Protein AF-A0A2K3LHP4-F1 (afdb_monomer)

Foldseek 3Di:
DDDDPPPPPQQPVLVVPDDCVVPPPDDSVLSSLVVVLVCLCPDPPPVSRDDVVVSVCSNCVVVVVVVVVVVPD

Nearest PDB structures (foldseek):
  8s79-assembly2_B  TM=9.684E-01  e=3.249E-01  Lotus japonicus
  9gb9-assembly4_D  TM=9.647E-01  e=6.631E-01  Lotus japonicus
  8s79-assembly1_A  TM=9.599E-01  e=6.248E-01  Lotus japonicus
  9gb9-assembly2_B  TM=9.602E-01  e=7.037E-01  Lotus japonicus
  9gb9-assembly3_C  TM=9.594E-01  e=8.411E-01  Lotus japonicus

Sequence (73 aa):
REKRRKGLEVGYWVEQIVDPNLGSNYDVKRMETLANVAL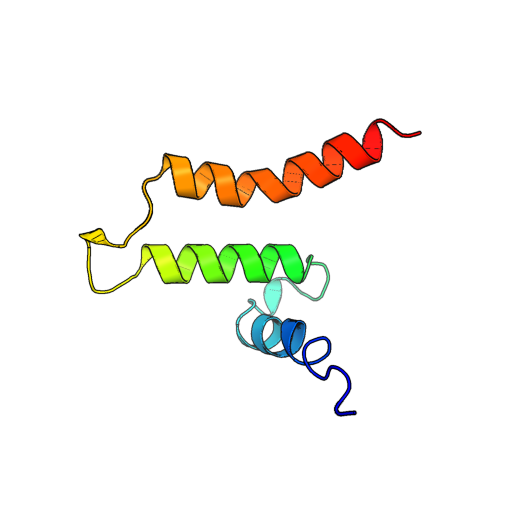DCVAEEKDVRPTMSQVVERLLTHEHMIIDGLLNE

Radius of gyration: 15.35 Å; Cα contacts (8 Å, |Δi|>4): 24; chains: 1; bounding box: 36×38×35 Å

Secondary structure (DSSP, 8-state):
-----TTTSTTHHHHHHS-GGGTT-S-HHHHHHHHHHHHHHT-SSGGGSPPHHHHHHHHHHHHHHHHHHHTT-

Mean predicted aligned error: 10.28 Å

Structure (mmCIF, N/CA/C/O backbone):
data_AF-A0A2K3LHP4-F1
#
_entry.id   AF-A0A2K3LHP4-F1
#
loop_
_atom_site.group_PDB
_atom_site.id
_atom_site.type_symbol
_atom_site.label_atom_id
_atom_site.label_alt_id
_atom_site.label_comp_id
_atom_site.label_asym_id
_atom_site.label_entity_id
_atom_site.label_seq_id
_atom_site.pdbx_PDB_ins_code
_atom_site.Cartn_x
_atom_site.Cartn_y
_atom_site.Cartn_z
_atom_site.occupancy
_atom_site.B_iso_or_equiv
_atom_site.auth_seq_id
_atom_site.auth_comp_id
_atom_site.auth_asym_id
_atom_site.auth_atom_id
_atom_site.pdbx_PDB_model_num
ATOM 1 N N . ARG A 1 1 ? 21.453 -26.745 3.403 1.00 47.34 1 ARG A N 1
ATOM 2 C CA . ARG A 1 1 ? 21.684 -25.564 2.530 1.00 47.34 1 ARG A CA 1
ATOM 3 C C . ARG A 1 1 ? 20.517 -25.469 1.544 1.00 47.34 1 ARG A C 1
ATOM 5 O O . ARG A 1 1 ? 20.678 -25.849 0.396 1.00 47.34 1 ARG A O 1
ATOM 12 N N . GLU A 1 2 ? 19.354 -24.993 1.984 1.00 49.81 2 GLU A N 1
ATOM 13 C CA . GLU A 1 2 ? 18.217 -24.704 1.098 1.00 49.81 2 GLU A CA 1
ATOM 14 C C . GLU A 1 2 ? 18.251 -23.216 0.758 1.00 49.81 2 GLU A C 1
ATOM 16 O O . GLU A 1 2 ? 17.968 -22.348 1.583 1.00 49.81 2 GLU A O 1
ATOM 21 N N . LYS A 1 3 ? 18.759 -22.909 -0.437 1.00 55.78 3 LYS A N 1
ATOM 22 C CA . LYS A 1 3 ? 18.924 -21.541 -0.918 1.00 55.78 3 LYS A CA 1
ATOM 23 C C . LYS A 1 3 ? 17.632 -21.084 -1.601 1.00 55.78 3 LYS A C 1
ATOM 25 O O . LYS A 1 3 ? 17.260 -21.617 -2.635 1.00 55.78 3 LYS A O 1
ATOM 30 N N . ARG A 1 4 ? 17.015 -20.061 -1.003 1.00 55.75 4 ARG A N 1
ATOM 31 C CA . ARG A 1 4 ? 16.231 -18.968 -1.613 1.00 55.75 4 ARG A CA 1
ATOM 32 C C . ARG A 1 4 ? 15.414 -19.312 -2.874 1.00 55.75 4 ARG A C 1
ATOM 34 O O . ARG A 1 4 ? 15.883 -19.108 -3.987 1.00 55.75 4 ARG A O 1
ATOM 41 N N . ARG A 1 5 ? 14.140 -19.670 -2.682 1.00 55.09 5 ARG A N 1
ATOM 42 C CA . ARG A 1 5 ? 13.095 -19.657 -3.730 1.00 55.09 5 ARG A CA 1
ATOM 43 C C . ARG A 1 5 ? 12.145 -18.449 -3.680 1.00 55.09 5 ARG A C 1
ATOM 45 O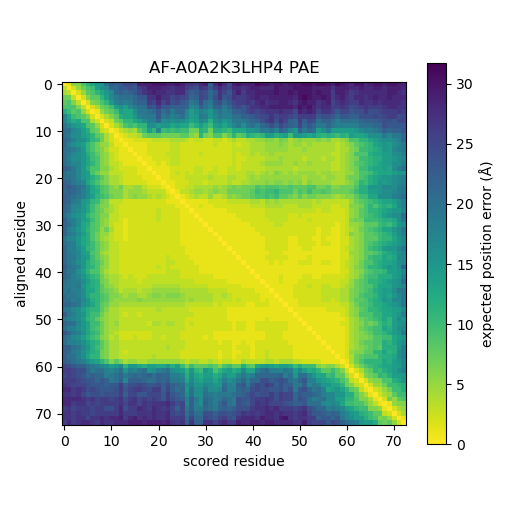 O . ARG A 1 5 ? 11.241 -18.364 -4.491 1.00 55.09 5 ARG A O 1
ATOM 52 N N . LYS A 1 6 ? 12.363 -17.477 -2.788 1.00 52.53 6 LYS A N 1
ATOM 53 C CA . LYS A 1 6 ? 11.437 -16.338 -2.616 1.00 52.53 6 LYS A CA 1
ATOM 54 C C . LYS A 1 6 ? 11.452 -15.293 -3.746 1.00 52.53 6 LYS A C 1
ATOM 56 O O . LYS A 1 6 ? 10.621 -14.405 -3.728 1.00 52.53 6 LYS A O 1
ATOM 61 N N . GLY A 1 7 ? 12.384 -15.357 -4.701 1.00 48.53 7 GLY A N 1
ATOM 62 C CA . GLY A 1 7 ? 12.522 -14.321 -5.740 1.00 48.53 7 GLY A CA 1
ATOM 63 C C . GLY A 1 7 ? 11.664 -14.517 -6.995 1.00 48.53 7 GLY A C 1
ATOM 64 O O . GLY A 1 7 ? 11.434 -13.551 -7.708 1.00 48.53 7 GLY A O 1
ATOM 65 N N . LEU A 1 8 ? 11.206 -15.743 -7.275 1.00 52.06 8 LEU A N 1
ATOM 66 C CA . LEU A 1 8 ? 10.459 -16.073 -8.501 1.00 52.06 8 LEU A CA 1
ATOM 67 C C . LEU A 1 8 ? 8.935 -15.980 -8.327 1.00 52.06 8 LEU A C 1
ATOM 69 O O . LEU A 1 8 ? 8.232 -15.753 -9.301 1.00 52.06 8 LEU A O 1
ATOM 73 N N . GLU A 1 9 ? 8.423 -16.115 -7.101 1.00 55.62 9 GLU A N 1
ATOM 74 C CA . GLU A 1 9 ? 6.974 -16.076 -6.834 1.00 55.62 9 GLU A CA 1
ATOM 75 C C . GLU A 1 9 ? 6.418 -14.659 -6.642 1.00 55.62 9 GLU A C 1
ATOM 77 O O . GLU A 1 9 ? 5.218 -14.451 -6.783 1.00 55.62 9 GLU A O 1
ATOM 82 N N . VAL A 1 10 ? 7.278 -13.675 -6.357 1.00 56.06 10 VAL A N 1
ATOM 83 C CA . VAL A 1 10 ? 6.859 -12.312 -5.984 1.00 56.06 10 VAL A CA 1
ATOM 84 C C . VAL A 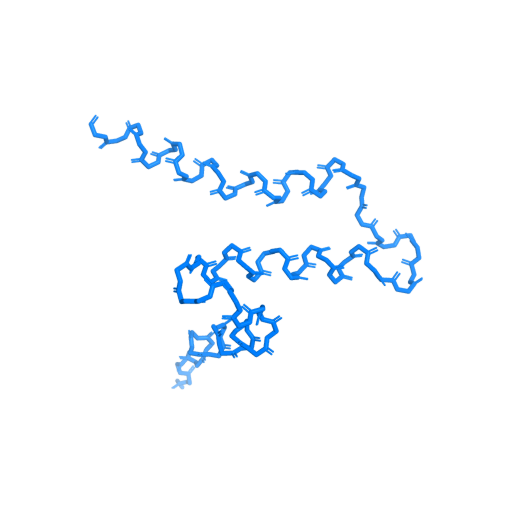1 10 ? 6.177 -11.561 -7.137 1.00 56.06 10 VAL A C 1
ATOM 86 O O . VAL A 1 10 ? 5.280 -10.769 -6.887 1.00 56.06 10 VAL A O 1
ATOM 89 N N . GLY A 1 11 ? 6.526 -11.839 -8.399 1.00 63.69 11 GLY A N 1
ATOM 90 C CA . GLY A 1 11 ? 5.894 -11.175 -9.551 1.00 63.69 11 GLY A CA 1
ATOM 91 C C . GLY A 1 11 ? 4.648 -11.873 -10.103 1.00 63.69 11 GLY A C 1
ATOM 92 O O . GLY A 1 11 ? 3.763 -11.216 -10.644 1.00 63.69 11 GLY A O 1
ATOM 93 N N . TYR A 1 12 ? 4.544 -13.196 -9.935 1.00 75.88 12 TYR A N 1
ATOM 94 C CA . TYR A 1 12 ? 3.524 -13.998 -10.620 1.00 75.88 12 TYR A CA 1
ATOM 95 C C . TYR A 1 12 ? 2.094 -13.723 -10.133 1.00 75.88 12 TYR A C 1
ATOM 97 O O . TYR A 1 12 ? 1.137 -13.838 -10.893 1.00 75.88 12 TYR A O 1
ATOM 105 N N . TRP A 1 13 ? 1.917 -13.373 -8.859 1.00 88.62 13 TRP A N 1
ATOM 106 C CA . TRP A 1 13 ? 0.586 -13.071 -8.325 1.00 88.62 13 TRP A CA 1
ATOM 107 C C . TRP A 1 13 ? 0.108 -11.668 -8.715 1.00 88.62 13 TRP A C 1
ATOM 109 O O . TRP A 1 13 ? -1.085 -11.473 -8.920 1.00 88.62 13 TRP A O 1
ATOM 119 N N . VAL A 1 14 ? 1.030 -10.713 -8.873 1.00 90.25 14 VAL A N 1
ATOM 120 C CA . VAL A 1 14 ? 0.714 -9.352 -9.323 1.00 90.25 14 VAL A CA 1
ATOM 121 C C . VAL A 1 14 ? 0.126 -9.398 -10.733 1.00 90.25 14 VAL A C 1
ATOM 123 O O . VAL A 1 14 ? -0.930 -8.827 -10.976 1.00 90.25 14 VAL A O 1
ATOM 126 N N . GLU A 1 15 ? 0.743 -10.157 -11.640 1.00 88.88 15 GLU A N 1
ATOM 127 C CA . GLU A 1 15 ? 0.242 -10.362 -13.009 1.00 88.88 15 GLU A CA 1
ATOM 128 C C . GLU A 1 15 ? -1.174 -10.963 -13.065 1.00 88.88 15 GLU A C 1
ATOM 130 O O . GLU A 1 15 ? -1.904 -10.714 -14.019 1.00 88.88 15 GLU A O 1
ATOM 135 N N . GLN A 1 16 ? -1.590 -11.725 -12.048 1.00 91.31 16 GLN A N 1
ATOM 136 C CA . GLN A 1 16 ? -2.930 -12.322 -11.993 1.00 91.31 16 GLN A CA 1
ATOM 137 C C . GLN A 1 16 ? -4.027 -11.339 -11.572 1.00 91.31 16 GLN A C 1
ATOM 139 O O . GLN A 1 16 ? -5.201 -11.609 -11.819 1.00 91.31 16 GLN A O 1
ATOM 144 N N . ILE A 1 17 ? -3.667 -10.234 -10.913 1.00 91.81 17 ILE A N 1
ATOM 145 C CA . ILE A 1 17 ? -4.630 -9.260 -10.375 1.00 91.81 17 ILE A CA 1
ATOM 146 C C . ILE A 1 17 ? -4.609 -7.918 -11.108 1.00 91.81 17 ILE A C 1
ATOM 148 O O . ILE A 1 17 ? -5.538 -7.127 -10.955 1.00 91.81 17 ILE A O 1
ATOM 152 N N . VAL A 1 18 ? -3.551 -7.636 -11.873 1.00 91.19 18 VAL A N 1
ATOM 153 C CA . VAL A 1 18 ? -3.429 -6.404 -12.657 1.00 91.19 18 VAL A CA 1
ATOM 154 C C . VAL A 1 18 ? -4.442 -6.417 -13.802 1.00 91.19 18 VAL A C 1
ATOM 156 O O . VAL A 1 18 ? -4.645 -7.436 -14.459 1.00 91.19 18 VAL A O 1
ATOM 159 N N . ASP A 1 19 ? -5.065 -5.264 -14.055 1.00 92.56 19 ASP A N 1
ATOM 160 C CA . ASP A 1 19 ? -5.957 -5.080 -15.199 1.00 92.56 19 ASP A CA 1
ATOM 161 C C . ASP A 1 19 ? -5.203 -5.376 -16.514 1.00 92.56 19 ASP A C 1
ATOM 163 O O . ASP A 1 19 ? -4.206 -4.705 -16.802 1.00 92.56 19 ASP A O 1
ATOM 167 N N . PRO A 1 20 ? -5.675 -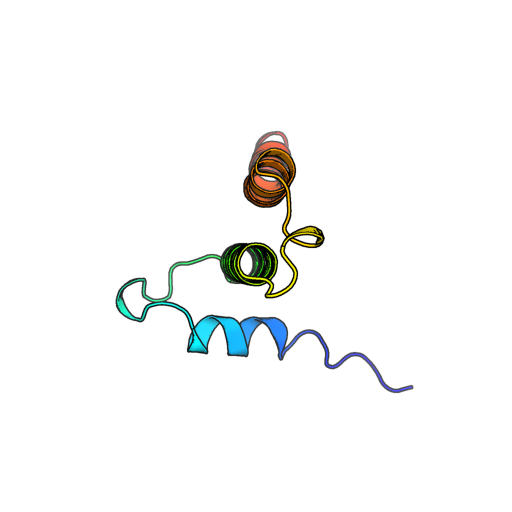6.321 -17.351 1.00 90.56 20 PRO A N 1
ATOM 168 C CA . PRO A 1 20 ? -5.056 -6.625 -18.641 1.00 90.56 20 PRO A CA 1
ATOM 169 C C . PRO A 1 20 ? -4.903 -5.409 -19.568 1.00 90.56 20 PRO A C 1
ATOM 171 O O . PRO A 1 20 ? -4.000 -5.383 -20.406 1.00 90.56 20 PRO A O 1
ATOM 174 N N . ASN A 1 21 ? -5.749 -4.385 -19.419 1.00 93.12 21 ASN A N 1
ATOM 175 C CA . ASN A 1 21 ? -5.678 -3.152 -20.204 1.00 93.12 21 ASN A CA 1
ATOM 176 C C . ASN A 1 21 ? -4.468 -2.275 -19.847 1.00 93.12 21 ASN A C 1
ATOM 178 O O . ASN A 1 21 ? -4.106 -1.402 -20.634 1.00 93.12 21 ASN A O 1
ATOM 182 N N . LEU A 1 22 ? -3.821 -2.504 -18.696 1.00 88.94 22 LEU A N 1
ATOM 183 C CA . LEU A 1 22 ? -2.573 -1.831 -18.323 1.00 88.94 22 LEU A CA 1
ATOM 184 C C . LEU A 1 22 ? -1.383 -2.313 -19.177 1.00 88.94 22 LEU A C 1
ATOM 186 O O . LEU A 1 22 ? -0.339 -1.659 -19.230 1.00 88.94 22 LEU A O 1
ATOM 190 N N . GLY A 1 23 ? -1.542 -3.444 -19.873 1.00 87.12 23 GLY A N 1
ATOM 191 C CA . GLY A 1 23 ? -0.481 -4.089 -20.636 1.00 87.12 23 GLY A CA 1
ATOM 192 C C . GLY A 1 23 ? 0.656 -4.564 -19.730 1.00 87.12 23 GLY A C 1
ATOM 193 O O . GLY A 1 23 ? 0.461 -4.834 -18.551 1.00 87.12 23 GLY A O 1
ATOM 194 N N . SER A 1 24 ? 1.867 -4.663 -20.280 1.00 84.25 24 SER A N 1
ATOM 195 C CA . SER A 1 24 ? 3.055 -5.128 -19.547 1.00 84.25 24 SER A CA 1
ATOM 196 C C . SER A 1 24 ? 3.976 -3.997 -19.072 1.00 84.25 24 SER A C 1
ATOM 198 O O . SER A 1 24 ? 5.070 -4.267 -18.582 1.00 84.25 24 SER A O 1
ATOM 200 N N . ASN A 1 25 ? 3.588 -2.730 -19.260 1.00 86.25 25 ASN A N 1
ATOM 201 C CA . ASN A 1 25 ? 4.432 -1.570 -18.957 1.00 86.25 25 ASN A CA 1
ATOM 202 C C . ASN A 1 25 ? 4.105 -0.980 -17.580 1.00 86.25 25 ASN A C 1
ATOM 204 O O . ASN A 1 25 ? 3.690 0.173 -17.460 1.00 86.25 25 ASN A O 1
ATOM 208 N N . TYR A 1 26 ? 4.278 -1.787 -16.538 1.00 88.44 26 TYR A N 1
ATOM 209 C CA . TYR A 1 26 ? 4.168 -1.350 -15.152 1.00 88.44 26 TYR A CA 1
ATOM 210 C C . TYR A 1 26 ? 5.315 -1.920 -14.319 1.00 88.44 26 TYR A C 1
ATOM 212 O O . TYR A 1 26 ? 5.866 -2.981 -14.611 1.00 88.44 26 TYR A O 1
ATOM 220 N N . ASP A 1 27 ? 5.674 -1.210 -13.254 1.00 88.94 27 ASP A N 1
ATOM 221 C CA . ASP A 1 27 ? 6.649 -1.707 -12.292 1.00 88.94 27 ASP A CA 1
ATOM 222 C C . ASP A 1 27 ? 5.959 -2.700 -11.347 1.00 88.94 27 ASP A C 1
ATOM 224 O O . ASP A 1 27 ? 5.090 -2.333 -10.552 1.00 88.94 27 ASP A O 1
ATOM 228 N N . VAL A 1 28 ? 6.352 -3.971 -11.441 1.00 88.94 28 VAL A N 1
ATOM 229 C CA . VAL A 1 28 ? 5.789 -5.071 -10.645 1.00 88.94 28 VAL A CA 1
ATOM 230 C C . VAL A 1 28 ? 5.910 -4.813 -9.139 1.00 88.94 28 VAL A C 1
ATOM 232 O O . VAL A 1 28 ? 4.978 -5.122 -8.401 1.00 88.94 28 VAL A O 1
ATOM 235 N N . LYS A 1 29 ? 6.999 -4.193 -8.667 1.00 87.06 29 LYS A N 1
ATOM 236 C CA . LYS A 1 29 ? 7.198 -3.883 -7.240 1.00 87.06 29 LYS A CA 1
ATOM 237 C C . LYS A 1 29 ? 6.295 -2.743 -6.778 1.00 87.06 29 LYS A C 1
ATOM 239 O O . LYS A 1 29 ? 5.792 -2.761 -5.653 1.00 87.06 29 LYS A O 1
ATOM 244 N N . ARG A 1 30 ? 6.063 -1.750 -7.642 1.00 89.25 30 ARG A N 1
ATOM 245 C CA . ARG A 1 30 ? 5.092 -0.681 -7.360 1.00 89.25 30 ARG A CA 1
ATOM 246 C C . ARG A 1 30 ? 3.672 -1.233 -7.301 1.00 89.25 30 ARG A C 1
ATOM 248 O O . ARG A 1 30 ? 2.934 -0.881 -6.387 1.00 89.25 30 ARG A O 1
ATOM 255 N N . MET A 1 31 ? 3.315 -2.137 -8.212 1.00 91.62 31 MET A N 1
ATOM 256 C CA . MET A 1 31 ? 2.004 -2.794 -8.204 1.00 91.62 31 MET A CA 1
ATOM 257 C C . MET A 1 31 ? 1.816 -3.712 -6.992 1.00 91.62 31 MET A C 1
ATOM 259 O O . MET A 1 31 ? 0.757 -3.689 -6.374 1.00 91.62 31 MET A O 1
ATOM 263 N N . GLU A 1 32 ? 2.850 -4.447 -6.585 1.00 91.12 32 GLU A N 1
ATOM 264 C CA . GLU A 1 32 ? 2.855 -5.202 -5.327 1.00 91.12 32 GLU A CA 1
ATOM 265 C C . GLU A 1 32 ? 2.636 -4.285 -4.116 1.00 91.12 32 GLU A C 1
ATOM 267 O O . GLU A 1 32 ? 1.816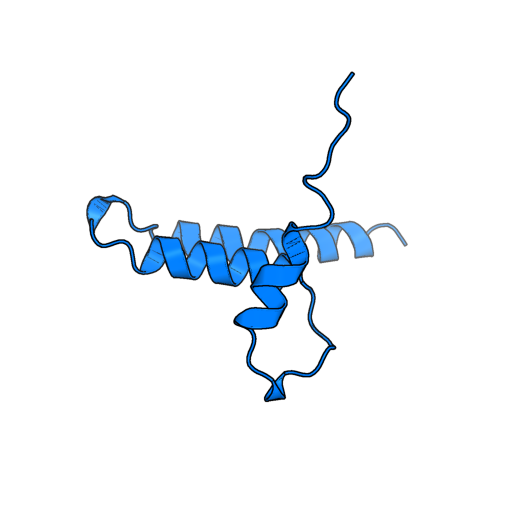 -4.580 -3.248 1.00 91.12 32 GLU A O 1
ATOM 272 N N . THR A 1 33 ? 3.323 -3.143 -4.063 1.00 92.19 33 THR A N 1
ATOM 273 C CA . THR A 1 33 ? 3.134 -2.162 -2.985 1.00 92.19 33 THR A CA 1
ATOM 274 C C . THR A 1 33 ? 1.701 -1.637 -2.956 1.00 92.19 33 THR A C 1
ATOM 276 O O . THR A 1 33 ? 1.089 -1.599 -1.889 1.00 92.19 33 THR A O 1
ATOM 279 N N . LEU A 1 34 ? 1.143 -1.281 -4.117 1.00 94.25 34 LEU A N 1
ATOM 280 C CA . LEU A 1 34 ? -0.246 -0.839 -4.246 1.00 94.25 34 LEU A CA 1
ATOM 281 C C . LEU A 1 34 ? -1.225 -1.907 -3.754 1.00 94.25 34 LEU A C 1
ATOM 283 O O . LEU A 1 34 ? -2.127 -1.594 -2.981 1.00 94.25 34 LEU A O 1
ATOM 287 N N . ALA A 1 35 ? -1.028 -3.161 -4.160 1.00 93.94 35 ALA A N 1
ATOM 288 C CA . ALA A 1 35 ? -1.870 -4.275 -3.748 1.00 93.94 35 ALA A CA 1
ATOM 289 C C . ALA A 1 35 ? -1.794 -4.521 -2.233 1.00 93.94 35 ALA A C 1
ATOM 291 O O . ALA A 1 35 ? -2.830 -4.665 -1.591 1.00 93.94 35 ALA A O 1
ATOM 292 N N . ASN A 1 36 ? -0.599 -4.483 -1.638 1.00 93.81 36 ASN A N 1
ATOM 293 C CA . ASN A 1 36 ? -0.428 -4.618 -0.189 1.00 93.81 36 ASN A CA 1
ATOM 294 C C . ASN A 1 36 ? -1.097 -3.469 0.582 1.00 93.81 36 ASN A C 1
ATOM 296 O O . ASN A 1 36 ? -1.795 -3.706 1.564 1.00 93.81 36 ASN A O 1
ATOM 300 N N . VAL A 1 37 ? -0.943 -2.223 0.121 1.00 96.12 37 VAL A N 1
ATOM 301 C CA . VAL A 1 37 ? -1.630 -1.067 0.718 1.00 96.12 37 VAL A CA 1
ATOM 302 C C . VAL A 1 37 ? -3.148 -1.214 0.596 1.00 96.12 37 VAL A C 1
ATOM 304 O O . VAL A 1 37 ? -3.861 -0.953 1.562 1.00 96.12 37 VAL A O 1
ATOM 307 N N . ALA A 1 38 ? -3.652 -1.659 -0.557 1.00 96.81 38 ALA A N 1
ATO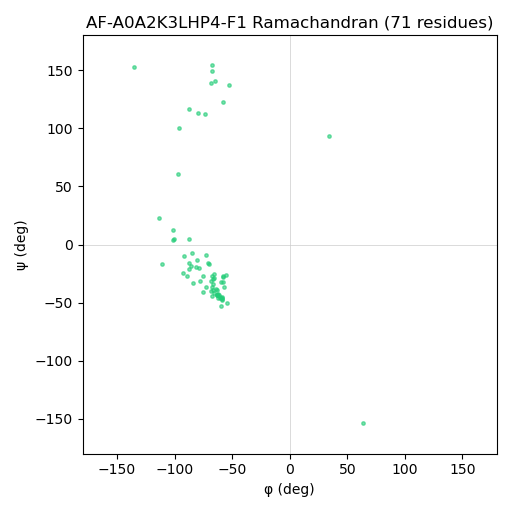M 308 C CA . ALA A 1 38 ? -5.077 -1.891 -0.760 1.00 96.81 38 ALA A CA 1
ATOM 309 C C . ALA A 1 38 ? -5.622 -2.969 0.189 1.00 96.81 38 ALA A C 1
ATOM 311 O O . ALA A 1 38 ? -6.671 -2.747 0.790 1.00 96.81 38 ALA A O 1
ATOM 312 N N . LEU A 1 39 ? -4.897 -4.083 0.367 1.00 96.12 39 LEU A N 1
ATOM 313 C CA . LEU A 1 39 ? -5.249 -5.156 1.305 1.00 96.12 39 LEU A CA 1
ATOM 314 C C . LEU A 1 39 ? -5.349 -4.644 2.747 1.00 96.12 39 LEU A C 1
ATOM 316 O O . LEU A 1 39 ? -6.353 -4.893 3.412 1.00 96.12 39 LEU A O 1
ATOM 320 N N . ASP A 1 40 ? -4.363 -3.871 3.205 1.00 97.75 40 ASP A N 1
ATOM 321 C CA . ASP A 1 40 ? -4.370 -3.285 4.550 1.00 97.75 40 ASP A CA 1
ATOM 322 C C . ASP A 1 40 ? -5.532 -2.288 4.739 1.00 97.75 40 ASP A C 1
ATOM 324 O O . ASP A 1 40 ? -6.167 -2.246 5.794 1.00 97.75 40 ASP A O 1
ATOM 328 N N . CYS A 1 41 ? -5.857 -1.497 3.711 1.00 98.38 41 CYS A N 1
ATOM 329 C CA . CYS A 1 41 ? -6.964 -0.534 3.741 1.00 98.38 41 CYS A CA 1
ATOM 330 C C . CYS A 1 41 ? -8.348 -1.191 3.856 1.00 98.38 41 CYS A C 1
ATOM 332 O O . CYS A 1 41 ? -9.269 -0.577 4.401 1.00 98.38 41 CYS A O 1
ATOM 334 N N . VAL A 1 42 ? -8.509 -2.415 3.345 1.00 97.62 42 VAL A N 1
ATOM 335 C CA . VAL A 1 42 ? -9.784 -3.154 3.363 1.00 97.62 42 VAL A CA 1
ATOM 336 C C . VAL A 1 42 ? -9.844 -4.227 4.449 1.00 97.62 42 VAL A C 1
ATOM 338 O O . VAL A 1 42 ? -10.759 -5.048 4.436 1.00 97.62 42 VAL A O 1
ATOM 341 N N . ALA A 1 43 ? -8.909 -4.219 5.404 1.00 98.00 43 ALA A N 1
ATOM 342 C CA . ALA A 1 43 ? -8.925 -5.146 6.527 1.00 98.00 43 ALA A CA 1
ATOM 343 C C . ALA A 1 43 ? -10.277 -5.119 7.269 1.00 98.00 43 ALA A C 1
ATOM 345 O O . ALA A 1 43 ? -10.851 -4.051 7.519 1.00 98.00 43 ALA A O 1
ATOM 346 N N . GLU A 1 44 ? -10.783 -6.300 7.631 1.00 97.75 44 GLU A N 1
ATOM 347 C CA . GLU A 1 44 ? -12.071 -6.455 8.323 1.00 97.75 44 GLU A CA 1
ATOM 348 C C . GLU A 1 44 ? -12.076 -5.682 9.650 1.00 97.75 44 GLU A C 1
ATOM 350 O O . GLU A 1 44 ? -12.980 -4.895 9.936 1.00 97.75 44 GLU A O 1
ATOM 355 N N . GLU A 1 45 ? -11.005 -5.836 10.429 1.00 97.94 45 GLU A N 1
ATOM 356 C CA . GLU A 1 45 ? -10.807 -5.096 11.666 1.00 97.94 45 GLU A CA 1
ATOM 357 C C . GLU A 1 45 ? -10.443 -3.636 11.356 1.00 97.94 45 GLU A C 1
ATOM 359 O O . GLU A 1 45 ? -9.386 -3.320 10.815 1.00 97.94 45 GLU A O 1
ATOM 364 N N . LYS A 1 46 ? -11.343 -2.709 11.696 1.00 96.38 46 LYS A N 1
ATOM 365 C CA . LYS A 1 46 ? -11.171 -1.280 11.385 1.00 96.38 46 LYS A CA 1
ATOM 366 C C . LYS A 1 46 ? -9.905 -0.676 12.004 1.00 96.38 46 LYS A C 1
ATOM 368 O O . LYS A 1 46 ? -9.327 0.234 11.423 1.00 96.38 46 LYS A O 1
ATOM 373 N N . ASP A 1 47 ? -9.509 -1.170 13.176 1.00 96.94 47 ASP A N 1
ATOM 374 C CA . ASP A 1 47 ? -8.461 -0.563 13.996 1.00 96.94 47 ASP A CA 1
ATOM 375 C C . ASP A 1 47 ? -7.054 -0.945 13.507 1.00 96.94 47 ASP A C 1
ATOM 377 O O . ASP A 1 47 ? -6.083 -0.285 13.873 1.00 96.94 47 ASP A O 1
ATOM 381 N N . VAL A 1 48 ? -6.938 -1.956 12.631 1.00 97.00 48 VAL A N 1
ATOM 382 C CA . VAL A 1 48 ? -5.666 -2.314 11.975 1.00 97.00 48 VAL A CA 1
ATOM 383 C C . VAL A 1 48 ? -5.463 -1.611 10.633 1.00 97.00 48 VAL A C 1
ATOM 385 O O . VAL A 1 48 ? -4.369 -1.673 10.071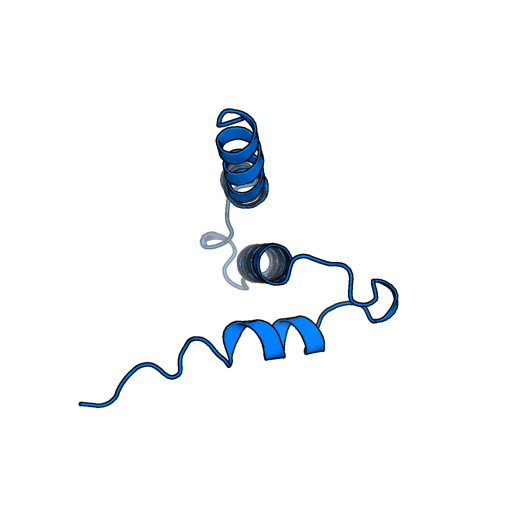 1.00 97.00 48 VAL A O 1
ATOM 388 N N . ARG A 1 49 ? -6.494 -0.935 10.107 1.00 98.44 49 ARG A N 1
ATOM 389 C CA . ARG A 1 49 ? -6.384 -0.190 8.849 1.00 98.44 49 ARG A CA 1
ATOM 390 C C . ARG A 1 49 ? -5.392 0.964 9.016 1.00 98.44 49 ARG A C 1
ATOM 392 O O . ARG A 1 49 ? -5.402 1.641 10.047 1.00 98.44 49 ARG A O 1
ATOM 399 N N . PRO A 1 50 ? -4.556 1.239 8.007 1.00 98.19 50 PRO A N 1
ATOM 400 C CA . PRO A 1 50 ? -3.612 2.338 8.077 1.00 98.19 50 PRO A CA 1
ATOM 401 C C . PRO A 1 50 ? -4.342 3.684 8.082 1.00 98.19 50 PRO A C 1
ATOM 403 O O . PRO A 1 50 ? -5.388 3.868 7.458 1.00 98.19 50 PRO A O 1
ATOM 406 N N . THR A 1 51 ? -3.741 4.668 8.744 1.00 98.19 51 THR A N 1
ATOM 407 C CA . THR A 1 51 ? -4.144 6.068 8.580 1.00 98.19 51 THR A CA 1
ATOM 408 C C . THR A 1 51 ? -3.795 6.554 7.173 1.00 98.19 51 THR A C 1
ATOM 410 O O . THR A 1 51 ? -2.834 6.083 6.564 1.00 98.19 51 THR A O 1
ATOM 413 N N . MET A 1 52 ? -4.511 7.562 6.666 1.00 97.50 52 MET A N 1
ATOM 414 C CA . MET A 1 52 ? -4.206 8.131 5.346 1.00 97.50 52 MET A CA 1
ATOM 415 C C . MET A 1 52 ? -2.770 8.663 5.235 1.00 97.50 52 MET A C 1
ATOM 417 O O . MET A 1 52 ? -2.170 8.555 4.171 1.00 97.50 52 MET A O 1
ATOM 421 N N . SER A 1 53 ? -2.184 9.169 6.325 1.00 97.19 53 SER A N 1
ATOM 422 C CA . SER A 1 53 ? -0.775 9.582 6.341 1.00 97.19 53 SER A CA 1
ATOM 423 C C . SER A 1 53 ? 0.173 8.407 6.087 1.00 97.19 53 SER A C 1
ATOM 425 O O . SER A 1 53 ? 1.084 8.528 5.276 1.00 97.19 53 SER A O 1
ATOM 427 N N . GLN A 1 54 ? -0.079 7.252 6.713 1.00 95.94 54 GLN A N 1
A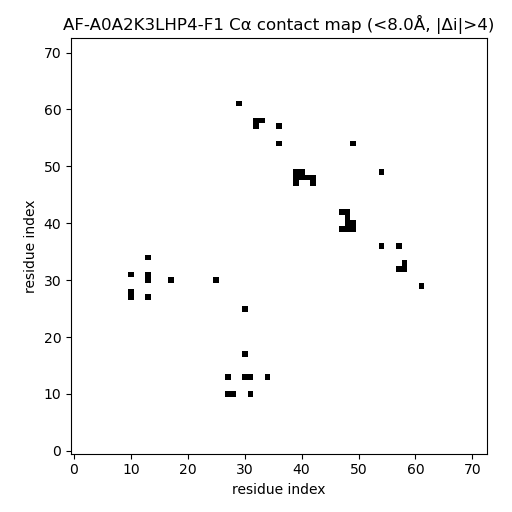TOM 428 C CA . GLN A 1 54 ? 0.703 6.030 6.485 1.00 95.94 54 GLN A CA 1
ATOM 429 C C . GLN A 1 54 ? 0.492 5.470 5.074 1.00 95.94 54 GLN A C 1
ATOM 431 O O . GLN A 1 54 ? 1.431 4.957 4.472 1.00 95.94 54 GLN A O 1
ATOM 436 N N . VAL A 1 55 ? -0.727 5.569 4.531 1.00 95.94 55 VAL A N 1
ATOM 437 C CA . VAL A 1 55 ? -1.014 5.197 3.136 1.00 95.94 55 VAL A CA 1
ATOM 438 C C . VAL A 1 55 ? -0.161 6.037 2.187 1.00 95.94 55 VAL A C 1
ATOM 440 O O . VAL A 1 55 ? 0.570 5.482 1.371 1.00 95.94 55 VAL A O 1
ATOM 443 N N . VAL A 1 56 ? -0.203 7.364 2.323 1.00 94.81 56 VAL A N 1
ATOM 444 C CA . VAL A 1 56 ? 0.564 8.289 1.476 1.00 94.81 56 VAL A CA 1
ATOM 445 C C . VAL A 1 56 ? 2.066 8.044 1.613 1.00 94.81 56 VAL A C 1
ATOM 447 O O . VAL A 1 56 ? 2.751 7.937 0.602 1.00 94.81 56 VAL A O 1
ATOM 450 N N . GLU A 1 57 ? 2.576 7.873 2.833 1.00 93.62 57 GLU A N 1
ATOM 451 C CA . GLU A 1 57 ? 3.988 7.557 3.076 1.00 93.62 57 GLU A CA 1
ATOM 452 C C . GLU A 1 57 ? 4.433 6.311 2.296 1.00 93.62 57 GLU A C 1
ATOM 454 O O . GLU A 1 57 ? 5.406 6.362 1.542 1.00 93.62 57 GLU A O 1
ATOM 459 N N . ARG A 1 58 ? 3.685 5.204 2.393 1.00 92.81 58 ARG A N 1
ATOM 460 C CA . ARG A 1 58 ? 4.015 3.944 1.702 1.00 92.81 58 ARG A CA 1
ATOM 461 C C . ARG A 1 58 ? 3.981 4.077 0.180 1.00 92.81 58 ARG A C 1
ATOM 463 O O . ARG A 1 58 ? 4.842 3.513 -0.497 1.00 92.81 58 ARG A O 1
ATOM 470 N N . LEU A 1 59 ? 3.015 4.826 -0.354 1.00 92.06 59 LEU A N 1
ATOM 471 C CA . LEU A 1 59 ? 2.893 5.062 -1.795 1.00 92.06 59 LEU A CA 1
ATOM 472 C C . LEU A 1 59 ? 4.044 5.929 -2.329 1.00 92.06 59 LEU A C 1
ATOM 474 O O . LEU A 1 59 ? 4.604 5.619 -3.378 1.00 92.06 59 LEU A O 1
ATOM 478 N N . LEU A 1 60 ? 4.452 6.956 -1.579 1.00 87.38 60 LEU A N 1
ATOM 479 C CA . LEU A 1 60 ? 5.514 7.887 -1.976 1.00 87.38 60 LEU A CA 1
ATOM 480 C C . LEU A 1 60 ? 6.933 7.361 -1.713 1.00 87.38 60 LEU A C 1
ATOM 482 O O . LEU A 1 60 ? 7.886 7.823 -2.339 1.00 87.38 60 LEU A O 1
ATOM 486 N N . THR A 1 61 ? 7.115 6.366 -0.838 1.00 73.94 61 THR A N 1
ATOM 487 C CA . THR A 1 61 ? 8.453 5.814 -0.527 1.00 73.94 61 THR A CA 1
ATOM 488 C C . THR A 1 61 ? 9.162 5.268 -1.783 1.00 73.94 61 THR A C 1
ATOM 490 O O . THR A 1 61 ? 10.387 5.322 -1.887 1.00 73.94 61 THR A O 1
ATOM 493 N N . HIS A 1 62 ? 8.408 4.817 -2.793 1.00 62.47 62 HIS A N 1
ATOM 494 C CA . HIS A 1 62 ? 8.954 4.367 -4.082 1.00 62.47 62 HIS A CA 1
ATOM 495 C C . HIS A 1 62 ? 9.189 5.496 -5.101 1.00 62.47 62 HIS A C 1
ATOM 497 O O . HIS A 1 62 ? 9.761 5.242 -6.163 1.00 62.47 62 HIS A O 1
ATOM 503 N N . GLU A 1 63 ? 8.755 6.726 -4.826 1.00 55.50 63 GLU A N 1
ATOM 504 C CA . GLU A 1 63 ? 9.122 7.920 -5.599 1.00 55.50 63 GLU A CA 1
ATOM 505 C C . GLU A 1 63 ? 10.462 8.488 -5.122 1.00 55.50 63 GLU A C 1
ATOM 507 O O . GLU A 1 63 ? 11.265 8.924 -5.943 1.00 55.50 63 GLU A O 1
ATOM 512 N N . HIS A 1 64 ? 10.772 8.382 -3.825 1.00 52.69 64 HIS A N 1
ATOM 513 C CA . HIS A 1 64 ? 12.051 8.854 -3.285 1.00 52.69 64 HIS A CA 1
ATOM 514 C C . HIS A 1 64 ? 13.250 8.043 -3.804 1.00 52.69 64 HIS A C 1
ATOM 516 O O . HIS A 1 64 ? 14.287 8.619 -4.102 1.00 52.69 64 HIS A O 1
ATOM 522 N N . MET A 1 65 ? 13.092 6.733 -4.046 1.00 49.03 65 MET A N 1
ATOM 523 C CA . MET A 1 65 ? 14.124 5.937 -4.734 1.00 49.03 65 MET A CA 1
ATOM 524 C C . MET A 1 65 ? 14.337 6.359 -6.200 1.00 49.03 65 MET A C 1
ATOM 526 O O . MET A 1 65 ? 15.420 6.140 -6.737 1.00 49.03 65 MET A O 1
A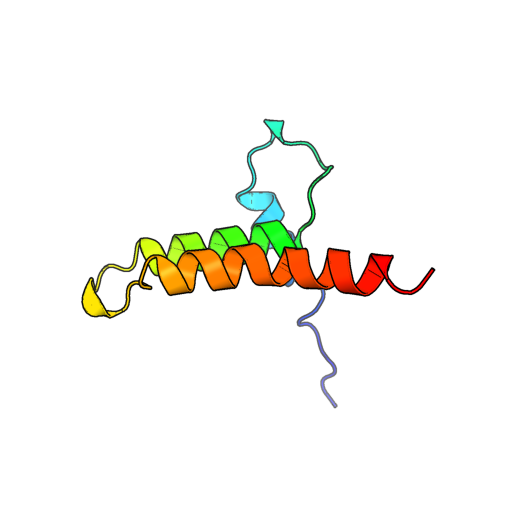TOM 530 N N . ILE A 1 66 ? 13.332 6.962 -6.850 1.00 52.75 66 ILE A N 1
ATOM 531 C CA . ILE A 1 66 ? 13.498 7.570 -8.180 1.00 52.75 66 ILE A CA 1
ATOM 532 C C . ILE A 1 66 ? 14.244 8.906 -8.068 1.00 52.75 66 ILE A C 1
ATOM 534 O O . ILE A 1 66 ? 15.128 9.164 -8.877 1.00 52.75 66 ILE A O 1
ATOM 538 N N . ILE A 1 67 ? 13.948 9.732 -7.058 1.00 51.06 67 ILE A N 1
ATOM 539 C CA . ILE A 1 67 ? 14.635 11.019 -6.847 1.00 51.06 67 ILE A CA 1
ATOM 540 C C . ILE A 1 67 ? 16.107 10.809 -6.448 1.00 51.06 67 ILE A C 1
ATOM 542 O O . ILE A 1 67 ? 16.988 11.437 -7.031 1.00 51.06 67 ILE A O 1
ATOM 546 N N . ASP A 1 68 ? 16.396 9.878 -5.535 1.00 52.25 68 ASP A N 1
ATOM 547 C CA . ASP A 1 68 ? 17.769 9.553 -5.113 1.00 52.25 68 ASP A CA 1
ATOM 548 C C . ASP A 1 68 ? 18.588 8.893 -6.245 1.00 52.25 68 ASP A C 1
ATOM 550 O O . ASP A 1 68 ? 19.812 9.030 -6.302 1.00 52.25 68 ASP A O 1
ATOM 554 N N . GLY A 1 69 ? 17.919 8.206 -7.180 1.00 52.31 69 GLY A N 1
ATOM 555 C CA . GLY A 1 69 ? 18.531 7.646 -8.389 1.00 52.31 69 GLY A CA 1
ATOM 556 C C . GLY A 1 69 ? 18.849 8.683 -9.473 1.00 52.31 69 GLY A C 1
ATOM 557 O O . GLY A 1 69 ? 19.789 8.475 -10.231 1.00 52.31 69 GLY A O 1
ATOM 558 N N . LEU A 1 70 ? 18.116 9.802 -9.523 1.00 50.94 70 LEU A N 1
ATOM 559 C CA . LEU A 1 70 ? 18.325 10.904 -10.477 1.00 50.94 70 LEU A CA 1
ATOM 560 C C . LEU A 1 70 ? 19.336 11.956 -9.992 1.00 50.94 70 LEU A C 1
ATOM 562 O O . LEU A 1 70 ? 19.820 12.751 -10.789 1.00 50.94 70 LEU A O 1
ATOM 566 N N . LEU A 1 71 ? 19.668 11.978 -8.697 1.00 49.19 71 LEU A N 1
ATOM 567 C CA . LEU A 1 71 ? 20.695 12.863 -8.124 1.00 49.19 71 LEU A CA 1
ATOM 568 C C . LEU A 1 71 ? 22.121 12.277 -8.182 1.00 49.19 71 LEU A C 1
ATOM 570 O O . LEU A 1 71 ? 23.046 12.884 -7.647 1.00 49.19 71 LEU A O 1
ATOM 574 N N . ASN A 1 72 ? 22.304 11.112 -8.817 1.00 43.56 72 ASN A N 1
ATOM 575 C CA . ASN A 1 72 ? 23.606 10.463 -9.020 1.00 43.56 72 ASN A CA 1
ATOM 576 C C . ASN A 1 72 ? 24.042 10.393 -10.501 1.00 43.56 72 ASN A C 1
ATOM 578 O O . ASN A 1 72 ? 24.880 9.557 -10.843 1.00 43.56 72 ASN A O 1
ATOM 582 N N . GLU A 1 73 ? 23.509 11.266 -11.361 1.00 43.94 73 GLU A N 1
ATOM 583 C CA . GLU A 1 73 ? 24.132 11.600 -12.656 1.00 43.94 73 GLU A CA 1
ATOM 584 C C . GLU A 1 73 ? 24.958 12.888 -12.560 1.00 43.94 73 GLU A C 1
ATOM 586 O O . GLU A 1 73 ? 24.417 13.917 -12.093 1.00 43.94 73 GLU A O 1
#

pLDDT: mean 79.88, std 19.24, range [43.56, 98.44]

Solvent-accessible surface area (backbone atoms only — not comparable to full-atom values): 4675 Å² total; per-residue (Å²): 139,87,78,82,73,74,79,72,60,69,54,60,60,47,68,74,70,52,62,75,89,65,61,85,83,67,59,63,69,60,52,44,49,50,50,51,52,51,52,40,64,64,40,86,56,71,87,74,31,67,52,70,69,57,50,49,49,63,65,47,56,68,49,50,59,52,53,63,60,62,73,74,115

Organism: Trifolium pratense (NCBI:txid57577)